Protein AF-A0A962QFU8-F1 (afdb_monomer_lite)

pLDDT: mean 92.22, std 4.65, range [74.81, 98.62]

Structure (mmCIF, N/CA/C/O backbone):
data_AF-A0A962QFU8-F1
#
_entry.id   AF-A0A962QFU8-F1
#
loop_
_atom_site.group_PDB
_atom_site.id
_atom_site.type_symbol
_atom_site.label_atom_id
_atom_site.label_alt_id
_atom_site.label_comp_id
_atom_site.label_asym_id
_atom_site.label_entity_id
_atom_site.label_seq_id
_atom_site.pdbx_PDB_ins_code
_atom_site.Cartn_x
_atom_site.Cartn_y
_atom_site.Cartn_z
_atom_site.occupancy
_atom_site.B_iso_or_equiv
_atom_site.auth_seq_id
_atom_site.auth_comp_id
_atom_site.auth_asym_id
_atom_site.auth_atom_id
_atom_site.pdbx_PDB_model_num
ATOM 1 N N . GLY A 1 1 ? -4.591 17.131 22.535 1.00 85.69 1 GLY A N 1
ATOM 2 C CA . GLY A 1 1 ? -4.096 16.364 21.380 1.00 85.69 1 GLY A CA 1
ATOM 3 C C . GLY A 1 1 ? -2.734 15.804 21.712 1.00 85.69 1 GLY A C 1
ATOM 4 O O . GLY A 1 1 ? -1.836 16.584 21.981 1.00 85.69 1 GLY A O 1
ATOM 5 N N . ARG A 1 2 ? -2.606 14.478 21.758 1.00 94.12 2 ARG A N 1
ATOM 6 C CA . ARG A 1 2 ? -1.330 13.754 21.853 1.00 94.12 2 ARG A CA 1
ATOM 7 C C . ARG A 1 2 ? -1.475 12.431 21.108 1.00 94.12 2 ARG A C 1
ATOM 9 O O . ARG A 1 2 ? -2.600 11.939 21.008 1.00 94.12 2 ARG A O 1
ATOM 16 N N . VAL A 1 3 ? -0.375 11.868 20.611 1.00 94.56 3 VAL A N 1
ATOM 17 C CA . VAL A 1 3 ? -0.381 10.489 20.098 1.00 94.56 3 VAL A CA 1
ATOM 18 C C . VAL A 1 3 ? -0.817 9.565 21.235 1.00 94.56 3 VAL A C 1
ATOM 20 O O . VAL A 1 3 ? -0.378 9.729 22.378 1.00 94.56 3 VAL A O 1
ATOM 23 N N . VAL A 1 4 ? -1.752 8.665 20.939 1.00 95.94 4 VAL A N 1
ATOM 24 C CA . VAL A 1 4 ? -2.312 7.744 21.940 1.00 95.94 4 VAL A CA 1
ATOM 25 C C . VAL A 1 4 ? -1.648 6.372 21.893 1.00 95.94 4 VAL A C 1
ATOM 27 O O . VAL A 1 4 ? -1.672 5.670 22.895 1.00 95.94 4 VAL A O 1
ATOM 30 N N . GLN A 1 5 ? -1.046 6.015 20.757 1.00 95.75 5 GLN A N 1
ATOM 31 C CA . GLN A 1 5 ? -0.239 4.812 20.586 1.00 95.75 5 GLN A CA 1
ATOM 32 C C . GLN A 1 5 ? 1.158 4.995 21.189 1.00 95.75 5 GLN A C 1
ATOM 34 O O . GLN A 1 5 ? 1.730 6.084 21.144 1.00 95.75 5 GLN A O 1
ATOM 39 N N . SER A 1 6 ? 1.708 3.917 21.729 1.00 95.75 6 SER A N 1
ATOM 40 C CA . SER A 1 6 ? 2.979 3.859 22.442 1.00 95.75 6 SER A CA 1
ATOM 41 C C . SER A 1 6 ? 4.016 2.960 21.759 1.00 95.75 6 SER A C 1
ATOM 43 O O . SER A 1 6 ? 5.212 3.189 21.938 1.00 95.75 6 SER A O 1
ATOM 45 N N . ASN A 1 7 ? 3.603 1.942 20.988 1.00 94.69 7 ASN A N 1
ATOM 46 C CA . ASN A 1 7 ? 4.501 0.983 20.326 1.00 94.69 7 ASN A CA 1
ATOM 47 C C . ASN A 1 7 ? 3.776 0.167 19.217 1.00 94.69 7 ASN A C 1
ATOM 49 O O . ASN A 1 7 ? 2.640 0.428 18.853 1.00 94.69 7 ASN A O 1
ATOM 53 N N . PHE A 1 8 ? 4.389 -0.887 18.678 1.00 92.50 8 PHE A N 1
ATOM 54 C CA . PHE A 1 8 ? 3.798 -1.749 17.643 1.00 92.50 8 PHE A CA 1
ATOM 55 C C . PHE A 1 8 ? 2.671 -2.672 18.130 1.00 92.50 8 PHE A C 1
ATOM 57 O O . PHE A 1 8 ? 2.009 -3.319 17.320 1.00 92.50 8 PHE A O 1
ATOM 64 N N . HIS A 1 9 ? 2.440 -2.765 19.442 1.00 91.00 9 HIS A N 1
ATOM 65 C CA . HIS A 1 9 ? 1.292 -3.503 19.9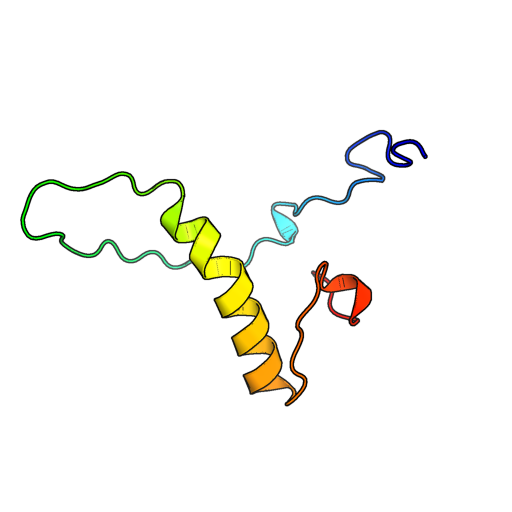76 1.00 91.00 9 HIS A CA 1
ATOM 66 C C . HIS A 1 9 ? -0.009 -2.682 19.908 1.00 91.00 9 HIS A C 1
ATOM 68 O O . HIS A 1 9 ? -1.087 -3.268 19.831 1.00 91.00 9 HIS A O 1
ATOM 74 N N . ASP A 1 10 ? 0.070 -1.345 19.884 1.00 92.31 10 ASP A N 1
ATOM 75 C CA . ASP A 1 10 ? -1.087 -0.441 19.802 1.00 92.31 10 ASP A CA 1
ATOM 76 C C . ASP A 1 10 ? -1.104 0.436 18.528 1.00 92.31 10 ASP A C 1
ATOM 78 O O . ASP A 1 10 ? -2.164 0.929 18.132 1.00 92.31 10 ASP A O 1
ATOM 82 N N . TYR A 1 11 ? 0.016 0.529 17.804 1.00 93.25 11 TYR A N 1
ATOM 83 C CA . TYR A 1 11 ? 0.097 0.934 16.399 1.00 93.25 11 TYR A CA 1
ATOM 84 C C . TYR A 1 11 ? 0.325 -0.292 15.507 1.00 93.25 11 TYR A C 1
ATOM 86 O O . TYR A 1 11 ? 1.453 -0.708 15.245 1.00 93.25 11 TYR A O 1
ATOM 94 N N . GLN A 1 12 ? -0.774 -0.894 15.060 1.00 88.62 12 GLN A N 1
ATOM 95 C CA . GLN A 1 12 ? -0.735 -2.125 14.273 1.00 88.62 12 GLN A CA 1
ATOM 96 C C . GLN A 1 12 ? -0.078 -1.897 12.907 1.00 88.62 12 GLN A C 1
ATOM 98 O O . GLN A 1 12 ? -0.588 -1.137 12.081 1.00 88.62 12 GLN A O 1
ATOM 103 N N . MET A 1 13 ? 1.039 -2.589 12.688 1.00 91.06 13 MET A N 1
ATOM 104 C CA . MET A 1 13 ? 1.723 -2.709 11.403 1.00 91.06 13 MET A CA 1
ATOM 105 C C . MET A 1 13 ? 1.523 -4.120 10.856 1.00 91.06 13 MET A C 1
ATOM 107 O O . MET A 1 13 ? 1.403 -5.063 11.637 1.00 91.06 13 MET A O 1
ATOM 111 N N . MET A 1 14 ? 1.532 -4.254 9.529 1.00 90.62 14 MET A N 1
ATOM 112 C CA . MET A 1 14 ? 1.445 -5.557 8.874 1.00 90.62 14 MET A CA 1
ATOM 113 C C . MET A 1 14 ? 2.621 -6.449 9.293 1.00 90.62 14 MET A C 1
ATOM 115 O O . MET A 1 14 ? 3.776 -6.015 9.311 1.00 90.62 14 MET A O 1
ATOM 119 N N . ARG A 1 15 ? 2.321 -7.700 9.626 1.00 92.06 15 ARG A N 1
ATOM 120 C CA . ARG A 1 15 ? 3.283 -8.748 9.973 1.00 92.06 15 ARG A CA 1
ATOM 121 C C . ARG A 1 15 ? 3.507 -9.676 8.785 1.00 92.06 15 ARG A C 1
ATOM 123 O O . ARG A 1 15 ? 2.702 -9.745 7.861 1.00 92.06 15 ARG A O 1
ATOM 130 N N . LEU A 1 16 ? 4.585 -10.456 8.847 1.00 94.50 16 LEU A N 1
ATOM 131 C CA . LEU A 1 16 ? 4.923 -11.409 7.788 1.00 94.50 16 LEU A CA 1
ATOM 132 C C . LEU A 1 16 ? 3.790 -12.417 7.518 1.00 94.50 16 LEU A C 1
ATOM 134 O O . LEU A 1 16 ? 3.524 -12.737 6.368 1.00 94.50 16 LEU A O 1
ATOM 138 N N . ALA A 1 17 ? 3.080 -12.855 8.563 1.00 94.56 17 ALA A N 1
ATOM 139 C CA . ALA A 1 17 ? 1.946 -13.775 8.435 1.00 94.56 17 ALA A CA 1
ATOM 140 C C . ALA A 1 17 ? 0.736 -13.176 7.689 1.00 94.56 17 ALA A C 1
ATOM 142 O O . ALA A 1 17 ? -0.065 -13.919 7.138 1.00 94.56 17 ALA A O 1
ATOM 143 N N . GLU A 1 18 ? 0.617 -11.848 7.654 1.00 93.50 18 GLU A N 1
ATOM 144 C CA . GLU A 1 18 ? -0.475 -11.125 6.986 1.00 93.50 18 GLU A CA 1
ATOM 145 C C . GLU A 1 18 ? -0.104 -10.722 5.548 1.00 93.50 18 GLU A C 1
ATOM 147 O O . GLU A 1 18 ? -0.909 -10.118 4.837 1.00 93.50 18 GLU A O 1
ATOM 152 N N . THR A 1 19 ? 1.134 -11.001 5.126 1.00 94.25 19 THR A N 1
ATOM 153 C CA . THR A 1 19 ? 1.636 -10.606 3.809 1.00 94.25 19 THR A CA 1
ATOM 154 C C . TH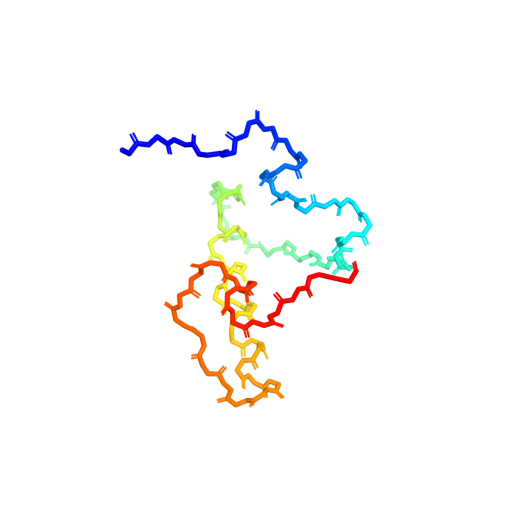R A 1 19 ? 1.048 -11.534 2.741 1.00 94.25 19 THR A C 1
ATOM 156 O O . THR A 1 19 ? 1.213 -12.752 2.844 1.00 94.25 19 THR A O 1
ATOM 159 N N . PRO A 1 20 ? 0.367 -11.003 1.708 1.00 92.62 20 PRO A N 1
ATOM 160 C CA . PRO A 1 20 ? -0.135 -11.826 0.613 1.00 92.62 20 PRO A CA 1
ATOM 161 C C . PRO A 1 20 ? 1.018 -12.330 -0.266 1.00 92.62 20 PRO A C 1
ATOM 163 O O . PRO A 1 20 ? 2.139 -11.832 -0.187 1.00 92.62 20 PRO A O 1
ATOM 166 N N . ALA A 1 21 ? 0.741 -13.282 -1.160 1.00 95.44 21 ALA A N 1
ATOM 167 C CA . ALA A 1 21 ? 1.669 -13.578 -2.248 1.00 95.44 21 ALA A CA 1
ATOM 168 C C . ALA A 1 21 ? 1.860 -12.325 -3.125 1.00 95.44 21 ALA A C 1
ATOM 170 O O . ALA A 1 21 ? 0.888 -11.639 -3.451 1.00 95.44 21 ALA A O 1
ATOM 171 N N . ILE A 1 22 ? 3.110 -12.021 -3.480 1.00 94.69 22 ILE A N 1
ATOM 172 C CA . ILE A 1 22 ? 3.474 -10.846 -4.277 1.00 94.69 22 ILE A CA 1
ATOM 173 C C . ILE A 1 22 ? 4.200 -11.325 -5.529 1.00 94.69 22 ILE A C 1
ATOM 175 O O . ILE A 1 22 ? 5.312 -11.843 -5.438 1.00 94.69 22 ILE A O 1
ATOM 179 N N . ASP A 1 23 ? 3.589 -11.088 -6.686 1.00 95.94 23 ASP A N 1
ATOM 180 C CA . ASP A 1 23 ? 4.226 -11.280 -7.985 1.00 95.94 23 ASP A CA 1
ATOM 181 C C . ASP A 1 23 ? 4.831 -9.962 -8.473 1.00 95.94 23 ASP A C 1
ATOM 183 O O . ASP A 1 23 ? 4.210 -8.898 -8.389 1.00 95.94 23 ASP A O 1
ATOM 187 N N . ILE A 1 24 ? 6.060 -10.028 -8.987 1.00 93.38 24 ILE A N 1
ATOM 188 C CA . ILE A 1 24 ? 6.827 -8.855 -9.414 1.00 93.38 24 ILE A CA 1
ATOM 189 C C . ILE A 1 24 ? 7.180 -9.002 -10.888 1.00 93.38 24 ILE A C 1
ATOM 191 O O . ILE A 1 24 ? 7.788 -9.986 -11.303 1.00 93.38 24 ILE A O 1
ATOM 195 N N . VAL A 1 25 ? 6.850 -7.974 -11.669 1.00 92.25 25 VAL A N 1
ATOM 196 C CA . VAL A 1 25 ? 7.251 -7.858 -13.071 1.00 92.25 25 VAL A CA 1
ATOM 197 C C . VAL A 1 25 ? 8.147 -6.637 -13.223 1.00 92.25 25 VAL A C 1
ATOM 199 O O . VAL A 1 25 ? 7.742 -5.515 -12.922 1.00 92.25 25 VAL A O 1
ATOM 202 N N . LEU A 1 26 ? 9.369 -6.856 -13.708 1.00 89.38 26 LEU A N 1
ATOM 203 C CA . LEU A 1 26 ? 10.290 -5.781 -14.068 1.00 89.38 26 LEU A CA 1
ATOM 204 C C . LEU A 1 26 ? 10.038 -5.376 -15.520 1.00 89.38 26 LEU A C 1
ATOM 206 O O . LEU A 1 26 ? 10.278 -6.152 -16.443 1.00 89.38 26 LEU A O 1
ATOM 210 N N . VAL A 1 27 ? 9.539 -4.158 -15.716 1.00 87.81 27 VAL A N 1
ATOM 211 C CA . VAL A 1 27 ? 9.222 -3.632 -17.048 1.00 87.81 27 VAL A CA 1
ATOM 212 C C . VAL A 1 27 ? 10.446 -2.905 -17.625 1.00 87.81 27 VAL A C 1
ATOM 214 O O . VAL A 1 27 ? 11.008 -2.048 -16.937 1.00 87.81 27 VAL A O 1
ATOM 217 N N . PRO A 1 28 ? 10.869 -3.197 -18.872 1.00 87.56 28 PRO A N 1
ATOM 218 C CA . PRO A 1 28 ? 11.972 -2.485 -19.515 1.00 87.56 28 PRO A CA 1
ATOM 219 C C . PRO A 1 28 ? 11.669 -0.989 -19.691 1.00 87.56 28 PRO A C 1
ATOM 221 O O . PRO A 1 28 ? 10.618 -0.629 -20.215 1.00 87.56 28 PRO A O 1
ATOM 224 N N . SER A 1 29 ? 12.605 -0.114 -19.309 1.00 85.31 29 SER A N 1
ATOM 225 C CA . SER A 1 29 ? 12.469 1.345 -19.472 1.00 85.31 29 SER A CA 1
ATOM 226 C C . SER A 1 29 ? 12.862 1.855 -20.866 1.00 85.31 29 SER A C 1
ATOM 228 O O . SER A 1 29 ? 12.500 2.972 -21.224 1.00 85.31 29 SER A O 1
ATOM 230 N N . GLY A 1 30 ? 13.630 1.078 -21.644 1.00 86.12 30 GLY A N 1
ATOM 231 C CA . GLY A 1 30 ? 14.152 1.489 -22.958 1.00 86.12 30 GLY A CA 1
ATOM 232 C C . GLY A 1 30 ? 15.237 2.580 -22.915 1.00 86.12 30 GLY A C 1
ATOM 233 O O . GLY A 1 30 ? 15.588 3.131 -23.954 1.00 86.12 30 GLY A O 1
ATOM 234 N N . GLY A 1 31 ? 15.771 2.898 -21.731 1.00 83.94 31 GLY A N 1
ATOM 235 C CA . GLY A 1 31 ? 16.750 3.964 -21.499 1.00 83.94 31 GLY A CA 1
ATOM 236 C C . GLY A 1 31 ? 17.224 3.987 -20.043 1.00 83.94 31 GLY A C 1
ATOM 237 O O . GLY A 1 31 ? 17.203 2.958 -19.368 1.00 83.94 31 GLY A O 1
ATOM 238 N N . PHE A 1 32 ? 17.628 5.150 -19.525 1.00 84.06 32 PHE A N 1
ATOM 239 C CA . PHE A 1 32 ? 18.001 5.280 -18.110 1.00 84.06 32 PHE A CA 1
ATOM 240 C C . PHE A 1 32 ? 16.803 4.976 -17.195 1.00 84.06 32 PHE A C 1
ATOM 242 O O . PHE A 1 32 ? 15.714 5.519 -17.385 1.00 84.06 32 PHE A O 1
ATOM 249 N N . TRP A 1 33 ? 16.987 4.094 -16.211 1.00 79.94 33 TRP A N 1
ATOM 250 C CA . TRP A 1 33 ? 15.954 3.784 -15.225 1.00 79.94 33 TRP A CA 1
ATOM 251 C C . TRP A 1 33 ? 15.902 4.865 -14.135 1.00 79.94 33 TRP A C 1
ATOM 253 O O . TRP A 1 33 ? 16.927 5.317 -13.633 1.00 79.94 33 TRP A O 1
ATOM 263 N N . GLY A 1 34 ? 14.694 5.289 -13.761 1.00 85.50 34 GLY A N 1
ATOM 264 C CA . GLY A 1 34 ? 14.485 6.158 -12.602 1.00 85.50 34 GLY A CA 1
ATOM 265 C C . GLY A 1 34 ? 14.529 5.389 -11.277 1.00 85.50 34 GLY A C 1
ATOM 266 O O . GLY A 1 34 ? 14.780 4.184 -11.237 1.00 85.50 34 GLY A O 1
ATOM 267 N N . GLY A 1 35 ? 14.236 6.080 -10.175 1.00 87.50 35 GLY A N 1
ATOM 268 C CA . GLY A 1 35 ? 14.035 5.435 -8.876 1.00 87.50 35 GLY A CA 1
ATOM 269 C C . GLY A 1 35 ? 12.754 4.591 -8.847 1.00 87.50 35 GLY A C 1
ATOM 270 O O . GLY A 1 35 ? 11.704 5.040 -9.298 1.00 87.50 35 GLY A O 1
ATOM 271 N N . VAL A 1 36 ? 12.835 3.379 -8.288 1.00 88.19 36 VAL A N 1
ATOM 272 C CA . VAL A 1 36 ? 11.715 2.408 -8.242 1.00 88.19 36 VAL A CA 1
ATOM 273 C C . VAL A 1 36 ? 11.194 2.173 -6.810 1.00 88.19 36 VAL A C 1
ATOM 275 O O . VAL A 1 36 ? 10.228 1.445 -6.609 1.00 88.19 36 VAL A O 1
ATOM 278 N N . GLY A 1 37 ? 11.786 2.825 -5.801 1.00 88.62 37 GLY A N 1
ATOM 279 C CA . GLY A 1 37 ? 11.423 2.623 -4.391 1.00 88.62 37 GLY A CA 1
ATOM 280 C C . GLY A 1 37 ? 10.017 3.108 -4.012 1.00 88.62 37 GLY A C 1
ATOM 281 O O . GLY A 1 37 ? 9.292 2.405 -3.317 1.00 88.62 37 GLY A O 1
ATOM 282 N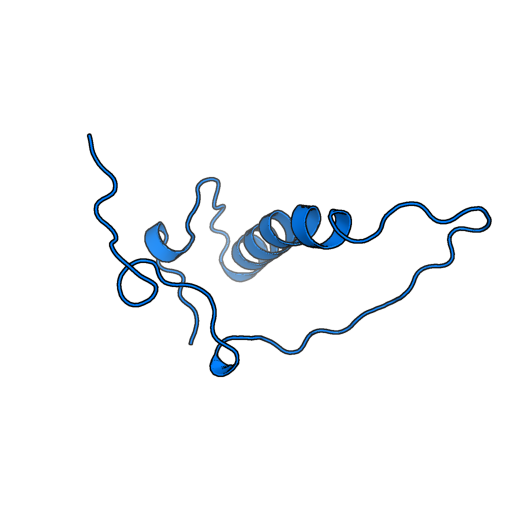 N . GLU A 1 38 ? 9.613 4.291 -4.478 1.00 91.38 38 GLU A N 1
ATOM 283 C CA . GLU A 1 38 ? 8.304 4.888 -4.162 1.00 91.38 38 GLU A CA 1
ATOM 284 C C . GLU A 1 38 ? 7.149 4.476 -5.099 1.00 91.38 38 GLU A C 1
ATOM 286 O O . GLU A 1 38 ? 6.035 4.304 -4.595 1.00 91.38 38 GLU A O 1
ATOM 291 N N . PRO A 1 39 ? 7.340 4.299 -6.429 1.00 88.19 39 PRO A N 1
ATOM 292 C CA . PRO A 1 39 ? 6.236 4.020 -7.355 1.00 88.19 39 PRO A CA 1
ATOM 293 C C . PRO A 1 39 ? 5.344 2.834 -6.966 1.00 88.19 39 PRO A C 1
ATOM 295 O O . PRO A 1 39 ? 4.122 2.909 -7.108 1.00 88.19 39 PRO A O 1
ATOM 298 N N . SER A 1 40 ? 5.931 1.763 -6.426 1.00 85.00 40 SER A N 1
ATOM 299 C CA . SER A 1 40 ? 5.191 0.586 -5.951 1.00 85.00 40 SER A CA 1
ATOM 300 C C . SER A 1 40 ? 4.249 0.922 -4.787 1.00 85.00 40 SER A C 1
ATOM 302 O O . SER A 1 40 ? 3.101 0.475 -4.765 1.00 85.00 40 SER A O 1
ATOM 304 N N . ASN A 1 41 ? 4.691 1.771 -3.855 1.00 88.50 41 ASN A N 1
ATOM 305 C CA . ASN A 1 41 ? 3.896 2.213 -2.711 1.00 88.50 41 ASN A CA 1
ATOM 306 C C . ASN A 1 41 ? 2.710 3.094 -3.136 1.00 88.50 41 ASN A C 1
ATOM 308 O O . ASN A 1 41 ? 1.602 2.935 -2.621 1.00 88.50 41 ASN A O 1
ATOM 312 N N . ILE A 1 42 ? 2.915 3.990 -4.106 1.00 89.69 42 ILE A N 1
ATOM 313 C CA . ILE A 1 42 ? 1.874 4.920 -4.576 1.00 89.69 42 ILE A CA 1
ATOM 314 C C . ILE A 1 42 ? 0.696 4.154 -5.197 1.00 89.69 42 ILE A C 1
ATOM 316 O O . ILE A 1 42 ? -0.464 4.492 -4.955 1.00 89.69 42 ILE A O 1
ATOM 320 N N . ALA A 1 43 ? 0.978 3.101 -5.968 1.00 90.81 43 ALA A N 1
ATOM 321 C CA . ALA A 1 43 ? -0.049 2.323 -6.660 1.00 90.81 43 ALA A CA 1
ATOM 322 C C . ALA A 1 43 ? -0.830 1.361 -5.741 1.00 90.81 43 ALA A C 1
ATOM 324 O O . ALA A 1 43 ? -1.975 1.018 -6.044 1.00 90.81 43 ALA A O 1
ATOM 325 N N . MET A 1 44 ? -0.254 0.942 -4.610 1.00 92.88 44 MET A N 1
ATOM 326 C CA . MET A 1 44 ? -0.809 -0.125 -3.767 1.00 92.88 44 MET A CA 1
ATOM 327 C C . MET A 1 44 ? -2.181 0.223 -3.161 1.00 92.88 44 MET A C 1
ATOM 329 O O . MET A 1 44 ? -3.140 -0.538 -3.295 1.00 92.88 44 MET A O 1
ATOM 333 N N . THR A 1 45 ? -2.309 1.390 -2.525 1.00 93.44 45 THR A N 1
ATOM 334 C CA . THR A 1 45 ? -3.569 1.830 -1.892 1.00 93.44 45 THR A CA 1
ATOM 335 C C . THR A 1 45 ? -4.737 1.956 -2.890 1.00 93.44 45 THR A C 1
ATOM 337 O O . THR A 1 45 ? -5.808 1.386 -2.636 1.00 93.44 45 THR A O 1
ATOM 340 N N . PRO A 1 46 ? -4.602 2.675 -4.026 1.00 94.88 46 PRO A N 1
ATOM 341 C CA . PRO A 1 46 ? -5.685 2.765 -5.002 1.00 94.88 46 PRO A CA 1
ATOM 342 C C . PRO A 1 46 ? -5.998 1.412 -5.656 1.00 94.88 46 PRO A C 1
ATOM 344 O O . PRO A 1 46 ? -7.171 1.122 -5.886 1.00 94.88 46 PRO A O 1
ATOM 347 N N . ALA A 1 47 ? -5.000 0.550 -5.892 1.00 96.06 47 ALA A N 1
ATOM 348 C CA . ALA A 1 47 ? -5.236 -0.803 -6.397 1.00 96.06 47 ALA A CA 1
ATOM 349 C C . ALA A 1 47 ? -6.107 -1.627 -5.434 1.00 96.06 47 ALA A C 1
ATOM 351 O O . ALA A 1 47 ? -7.133 -2.170 -5.846 1.00 96.06 47 ALA A O 1
ATOM 352 N N . LEU A 1 48 ? -5.770 -1.644 -4.138 1.00 95.06 48 LEU A N 1
ATOM 353 C CA . LEU A 1 48 ? -6.531 -2.379 -3.124 1.00 95.06 48 LEU A CA 1
ATOM 354 C C . LEU A 1 48 ? -7.960 -1.842 -2.965 1.00 95.06 48 LEU A C 1
ATOM 356 O O . LEU A 1 48 ? -8.920 -2.610 -2.933 1.00 95.06 48 LEU A O 1
ATOM 360 N N . THR A 1 49 ? -8.135 -0.520 -2.901 1.00 97.06 49 THR A N 1
ATOM 361 C CA . THR A 1 49 ? -9.481 0.077 -2.787 1.00 97.06 49 THR A CA 1
ATOM 362 C C . THR A 1 49 ? -10.346 -0.150 -4.028 1.00 97.06 49 THR A C 1
ATOM 364 O O . THR A 1 49 ? -11.556 -0.348 -3.897 1.00 97.06 49 THR A O 1
ATOM 367 N N . ASN A 1 50 ? -9.751 -0.188 -5.224 1.00 97.88 50 ASN A N 1
ATOM 368 C CA . ASN A 1 50 ? -10.460 -0.569 -6.444 1.00 97.88 50 ASN A CA 1
ATOM 369 C C . ASN A 1 50 ? -10.827 -2.057 -6.455 1.00 97.88 50 ASN A C 1
ATOM 371 O O . ASN A 1 50 ? -11.941 -2.380 -6.859 1.00 97.88 50 ASN A O 1
ATOM 375 N N . ALA A 1 51 ? -9.955 -2.943 -5.964 1.00 97.06 51 ALA A N 1
ATOM 376 C CA . ALA A 1 51 ? -10.263 -4.366 -5.816 1.00 97.06 51 ALA A CA 1
ATOM 377 C C . ALA A 1 51 ? -11.438 -4.591 -4.848 1.00 97.06 51 ALA A C 1
ATOM 379 O O . ALA A 1 51 ? -12.366 -5.333 -5.162 1.00 97.06 51 ALA A O 1
ATOM 380 N N . ILE A 1 52 ? -11.464 -3.875 -3.719 1.00 97.12 52 ILE A N 1
ATOM 381 C CA . ILE A 1 52 ? -12.597 -3.887 -2.780 1.00 97.12 52 ILE A CA 1
ATOM 382 C C . ILE A 1 52 ? -13.884 -3.423 -3.467 1.00 97.12 52 ILE A C 1
ATOM 384 O O . ILE A 1 52 ? -14.925 -4.065 -3.318 1.00 97.12 52 ILE A O 1
ATOM 388 N N . PHE A 1 53 ? -13.834 -2.328 -4.229 1.00 98.06 53 PHE A N 1
ATOM 389 C CA . PHE A 1 53 ? -14.999 -1.853 -4.974 1.00 98.06 53 PHE A CA 1
ATOM 390 C C . PHE A 1 53 ? -15.475 -2.883 -6.002 1.00 98.06 53 PHE A C 1
ATOM 392 O O . PHE A 1 53 ? -16.671 -3.144 -6.072 1.00 98.06 53 PHE A O 1
ATOM 399 N N . ALA A 1 54 ? -14.561 -3.491 -6.759 1.00 98.62 54 ALA A N 1
ATOM 400 C CA . ALA A 1 54 ? -14.895 -4.515 -7.743 1.00 98.62 54 ALA A CA 1
ATOM 401 C C . ALA A 1 54 ? -15.546 -5.749 -7.093 1.00 98.62 54 ALA A C 1
ATOM 403 O O . ALA A 1 54 ? -16.520 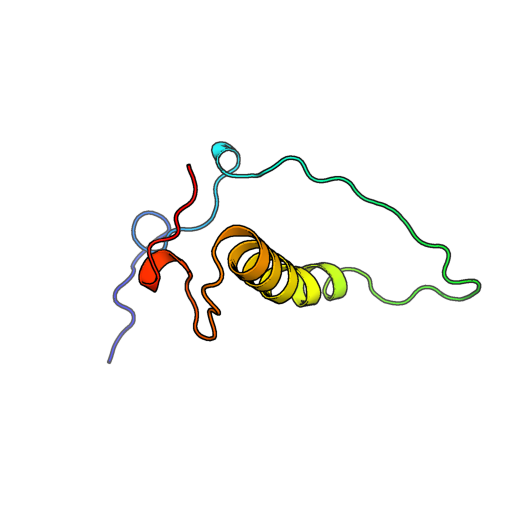-6.271 -7.622 1.00 98.62 54 ALA A O 1
ATOM 404 N N . ALA A 1 55 ? -15.054 -6.176 -5.927 1.00 97.69 55 ALA A N 1
ATOM 405 C CA . ALA A 1 55 ? -15.570 -7.345 -5.217 1.00 97.69 55 ALA A CA 1
ATOM 406 C C . ALA A 1 55 ? -16.890 -7.093 -4.466 1.00 97.69 55 ALA A C 1
ATOM 408 O O . ALA A 1 55 ? -17.653 -8.027 -4.240 1.00 97.69 55 ALA A O 1
ATOM 409 N N . THR A 1 56 ? -17.155 -5.855 -4.029 1.00 97.31 56 THR A N 1
ATOM 410 C CA . THR A 1 56 ? -18.248 -5.569 -3.074 1.00 97.31 56 THR A CA 1
ATOM 411 C C . THR A 1 56 ? -19.245 -4.502 -3.525 1.00 97.31 56 THR A C 1
ATOM 413 O O . THR A 1 56 ? -20.257 -4.296 -2.858 1.00 97.31 56 THR A O 1
ATOM 416 N N . GLY A 1 57 ? -18.947 -3.749 -4.585 1.00 97.25 57 GLY A N 1
ATOM 417 C CA . GLY A 1 57 ? -19.682 -2.545 -4.990 1.00 97.25 57 GLY A CA 1
ATOM 418 C C . GLY A 1 57 ? -19.491 -1.332 -4.064 1.00 97.25 57 GLY A C 1
ATOM 419 O O . GLY A 1 57 ? -19.953 -0.234 -4.379 1.00 97.25 57 GLY A O 1
ATOM 420 N N . LYS A 1 58 ? -18.793 -1.474 -2.927 1.00 96.81 58 LYS A N 1
ATOM 421 C CA . LYS A 1 58 ? -18.587 -0.392 -1.951 1.00 96.81 58 LYS A CA 1
ATOM 422 C C . LYS A 1 58 ? -17.340 0.417 -2.291 1.00 96.81 58 LYS A C 1
ATOM 424 O O . LYS A 1 58 ? -16.231 -0.110 -2.317 1.00 96.81 58 LYS A O 1
ATOM 429 N N . ARG A 1 59 ? -17.499 1.724 -2.527 1.00 97.50 59 ARG A N 1
ATOM 430 C CA . ARG A 1 59 ? -16.372 2.621 -2.829 1.00 97.50 59 ARG A CA 1
ATOM 431 C C . ARG A 1 59 ? -15.831 3.276 -1.561 1.00 97.50 59 ARG A C 1
ATOM 433 O O . ARG A 1 59 ? -16.502 4.113 -0.964 1.00 97.50 59 ARG A O 1
ATOM 440 N N . ILE A 1 60 ? -14.599 2.932 -1.195 1.00 96.94 60 ILE A N 1
ATOM 441 C CA . ILE A 1 60 ? -13.897 3.495 -0.036 1.00 96.94 60 ILE A CA 1
ATOM 442 C C . ILE A 1 60 ? -13.070 4.710 -0.464 1.00 96.94 60 ILE A C 1
ATOM 444 O O . ILE A 1 60 ? -12.343 4.651 -1.452 1.00 96.94 60 ILE A O 1
ATOM 448 N N . ARG A 1 61 ? -13.197 5.822 0.269 1.00 96.19 61 ARG A N 1
ATOM 449 C CA . ARG A 1 61 ? -12.484 7.088 -0.003 1.00 96.19 61 ARG A CA 1
ATOM 450 C C . ARG A 1 61 ? -11.727 7.648 1.203 1.00 96.19 61 ARG A C 1
ATOM 452 O O . ARG A 1 61 ? -11.187 8.744 1.128 1.00 96.19 61 ARG A O 1
ATOM 459 N N . SER A 1 62 ? -11.691 6.915 2.311 1.00 96.81 62 SER A N 1
ATOM 460 C CA . SER A 1 62 ? -10.928 7.288 3.498 1.00 96.81 62 SER A CA 1
ATOM 461 C C . SER A 1 62 ? -10.208 6.076 4.070 1.00 96.81 62 SER A C 1
ATOM 463 O O . SER A 1 62 ? -10.679 4.945 3.965 1.00 96.81 62 SER A O 1
ATOM 465 N N . LEU A 1 63 ? -9.053 6.322 4.672 1.00 94.25 63 LEU A N 1
ATOM 466 C CA . LEU A 1 63 ? -8.229 5.319 5.332 1.00 94.25 63 LEU A CA 1
ATOM 467 C C . LEU A 1 63 ? -8.230 5.548 6.849 1.00 94.25 63 LEU A C 1
ATOM 469 O O . LEU A 1 63 ? -8.541 6.656 7.293 1.00 94.25 63 LEU A O 1
ATOM 473 N N . P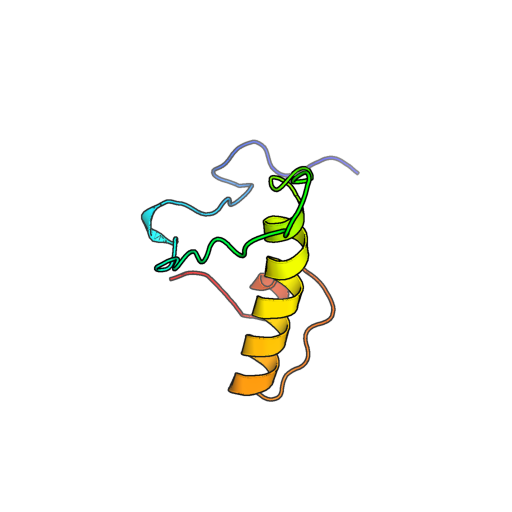RO A 1 64 ? -7.852 4.540 7.654 1.00 94.38 64 PRO A N 1
ATOM 474 C CA . PRO A 1 64 ? -7.514 3.159 7.278 1.00 94.38 64 PRO A CA 1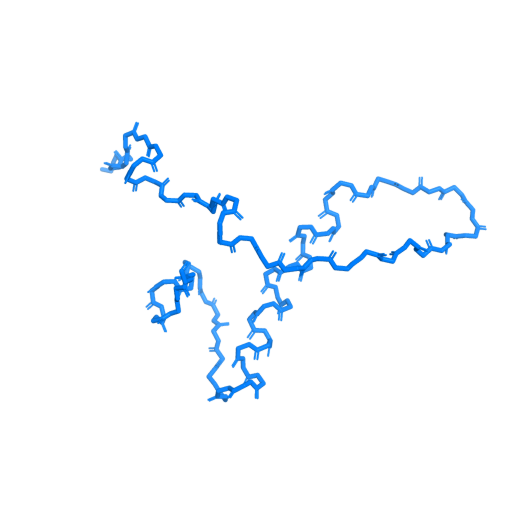
ATOM 475 C C . PRO A 1 64 ? -8.737 2.279 6.963 1.00 94.38 64 PRO A C 1
ATOM 477 O O . PRO A 1 64 ? -9.837 2.518 7.458 1.00 94.38 64 PRO A O 1
ATOM 480 N N . LEU A 1 65 ? -8.528 1.200 6.198 1.00 94.50 65 LEU A N 1
ATOM 481 C CA . LEU A 1 65 ? -9.588 0.263 5.786 1.00 94.50 65 LEU A CA 1
ATOM 482 C C . LEU A 1 65 ? -10.297 -0.445 6.955 1.00 94.50 65 LEU A C 1
ATOM 484 O O . LEU A 1 65 ? -11.471 -0.794 6.832 1.00 94.50 65 LEU A O 1
ATOM 488 N N . LYS A 1 66 ? -9.639 -0.570 8.117 1.00 92.50 66 LYS A N 1
ATOM 489 C CA . LYS A 1 66 ? -10.249 -1.105 9.349 1.00 92.50 66 LYS A CA 1
ATOM 490 C C . LYS A 1 66 ? -11.482 -0.327 9.808 1.00 92.50 66 LYS A C 1
ATOM 492 O O . LYS A 1 66 ? -12.388 -0.921 10.387 1.00 92.50 66 LYS A O 1
ATOM 497 N N . ASN A 1 67 ? -11.547 0.970 9.501 1.00 94.62 67 ASN A N 1
ATOM 498 C CA . ASN A 1 67 ? -12.699 1.817 9.820 1.00 94.62 67 ASN A CA 1
ATOM 499 C C . ASN A 1 67 ? -13.905 1.521 8.911 1.00 94.62 67 ASN A C 1
ATOM 501 O O . ASN A 1 67 ? -15.015 1.944 9.210 1.00 94.62 67 ASN A O 1
ATOM 505 N N . HIS A 1 68 ? -13.688 0.777 7.824 1.00 95.38 68 HIS A N 1
ATOM 506 C CA . HIS A 1 68 ? -14.701 0.363 6.851 1.00 95.38 68 HIS A CA 1
ATOM 507 C C . HIS A 1 68 ? -15.029 -1.134 6.943 1.00 95.38 68 HIS A C 1
ATOM 509 O O . HIS A 1 68 ? -15.684 -1.675 6.058 1.00 95.38 68 HIS A O 1
ATOM 515 N N . GLY A 1 69 ? -14.571 -1.809 8.003 1.00 93.94 69 GLY A N 1
ATOM 516 C CA . GLY A 1 69 ? -14.854 -3.224 8.256 1.00 93.94 69 GLY A CA 1
ATOM 517 C C . GLY A 1 69 ? -13.902 -4.220 7.587 1.00 93.94 69 GLY A C 1
ATOM 518 O O . GLY A 1 69 ? -14.117 -5.419 7.726 1.00 93.94 69 GLY A O 1
ATOM 519 N N . PHE A 1 70 ? -12.842 -3.765 6.912 1.00 92.81 70 PHE A N 1
ATOM 520 C CA . PHE A 1 70 ? -11.844 -4.647 6.293 1.00 92.81 70 PHE A CA 1
ATOM 521 C C . PHE A 1 70 ? -10.635 -4.840 7.207 1.00 92.81 70 PHE A C 1
ATOM 523 O O . PHE A 1 70 ? -10.117 -3.875 7.770 1.00 92.81 70 PHE A O 1
ATOM 530 N N . ARG A 1 71 ? -10.170 -6.081 7.352 1.00 89.12 71 ARG A N 1
ATOM 531 C CA . ARG A 1 71 ? -9.032 -6.448 8.204 1.00 89.12 71 ARG A CA 1
ATOM 532 C C . ARG A 1 71 ? -8.192 -7.510 7.499 1.00 89.12 71 ARG A C 1
ATOM 534 O O . ARG A 1 71 ? -8.718 -8.236 6.658 1.00 89.12 71 ARG A O 1
ATOM 541 N N . THR A 1 72 ? -6.910 -7.556 7.826 1.00 84.50 72 THR A N 1
ATOM 542 C CA . THR A 1 72 ? -6.028 -8.683 7.506 1.00 84.50 72 THR A CA 1
ATOM 543 C C . THR A 1 72 ? -6.485 -9.931 8.271 1.00 84.50 72 THR A C 1
ATOM 545 O O . THR A 1 72 ? -7.188 -9.807 9.281 1.00 84.50 72 THR A O 1
ATOM 548 N N . VAL A 1 73 ? -6.175 -11.113 7.726 1.00 74.81 73 VAL A N 1
ATOM 549 C CA . VAL A 1 73 ? -6.492 -12.423 8.327 1.00 74.81 73 VAL A CA 1
ATOM 550 C C . VAL A 1 73 ? -5.472 -12.832 9.377 1.00 74.81 73 VAL A C 1
ATOM 552 O O . VAL A 1 73 ? -4.292 -12.451 9.219 1.00 74.81 73 VAL A O 1
#

Sequence (73 aa):
GRVVQSNFHDYQMMRLAETPAIDIVLVPSGGFWGGVGEPSNIAMTPALTNAIFAATGKRIRSLPLKNHGFRTV

Secondary structure (DSSP, 8-state):
------STTTS----GGGPPP--------SS-----TTHHHHHHHHHHHHHHHHHHS----SS-GGGGT----

Foldseek 3Di:
DDDPDDDCVRVPDDDPVLDDDDDDDDDDPVDDDDDDPCPVVVVPVVVVQVVCCVVPVDHDDDDDCVVVVDDGD

Radius of gyration: 16.34 Å; chains: 1; bounding box: 38×30×45 Å